Protein AF-A0A3M7T261-F1 (afdb_monomer_lite)

Secondary structure (DSSP, 8-state):
-------------------------------------------------------------------------S---SSHHHHHHHHHHHHHHHHHHHHHHHHHHHHS-----HHHHHHHHHHHTTSSSPEEPTTT--EESSHHHHHHHHHHHS--

Organism: Brachionus plicatilis (NCBI:txid10195)

Foldseek 3Di:
DDDDDDPDPPDDPDDDDPDPPDDPPDDDDDDDDDDDDDDDDDDDDDDDDDDDDDDDDDDDDDDDDDDDDDDDDDDDPPDPPVVVVVVVVVVVVVVVVVVVVVVVVVVPPPPDDPVVVVVVCVVCVVQDDFDAQPPPRDTHSDVVRNVVCCVVPVDD

Radius of gyration: 34.17 Å; chains: 1; bounding box: 77×49×81 Å

pLDDT: mean 70.14, std 18.37, range [43.81, 97.5]

Sequence (156 aa):
MGHDDFVNNCSPKDVIKDSIFGSLVGSNSGSQADLGELKDVEEQGESSEGGDNRFLEVEETISKSCDTRVDATLSDEELDTDLANDMNKICISSLREKVDIYKEQAMAGLSISNETEMIVKKALSKHSNPVPCNICGELMKNERGVKLHIAKMHNK

Structure (mmCIF, N/CA/C/O backbone):
data_AF-A0A3M7T261-F1
#
_entry.id   AF-A0A3M7T261-F1
#
loop_
_atom_site.group_PDB
_atom_site.id
_atom_site.type_symbol
_atom_site.label_atom_id
_atom_site.label_alt_id
_atom_site.label_comp_id
_atom_site.label_asym_id
_atom_site.label_entity_id
_atom_site.label_seq_id
_atom_site.pdbx_PDB_ins_code
_atom_site.Cartn_x
_atom_site.Cartn_y
_atom_site.Cartn_z
_atom_site.occupancy
_atom_site.B_iso_or_equiv
_atom_site.auth_seq_id
_atom_site.auth_comp_id
_atom_site.auth_asym_id
_atom_site.auth_atom_id
_atom_site.pdbx_PDB_model_num
ATOM 1 N N . MET A 1 1 ? 47.447 7.392 -24.149 1.00 45.34 1 MET A N 1
ATOM 2 C CA . MET A 1 1 ? 47.058 8.194 -22.969 1.00 45.34 1 MET A CA 1
ATOM 3 C C . MET A 1 1 ? 46.049 9.217 -23.446 1.00 45.34 1 MET A C 1
ATOM 5 O O . MET A 1 1 ? 46.419 10.034 -24.275 1.00 45.34 1 MET A O 1
ATOM 9 N N . GLY A 1 2 ? 44.801 9.105 -22.996 1.00 48.72 2 GLY A N 1
ATOM 10 C CA . GLY A 1 2 ? 43.704 9.993 -23.388 1.00 48.72 2 GLY A CA 1
ATOM 11 C C . GLY A 1 2 ? 42.422 9.211 -23.640 1.00 48.72 2 GLY A C 1
ATOM 12 O O . GLY A 1 2 ? 42.045 9.019 -24.787 1.00 48.72 2 GLY A O 1
ATOM 13 N N . HIS A 1 3 ? 41.859 8.693 -22.553 1.00 47.41 3 HIS A N 1
ATOM 14 C CA . HIS A 1 3 ? 40.519 8.126 -22.439 1.00 47.41 3 HIS A CA 1
ATOM 15 C C . HIS A 1 3 ? 39.496 9.273 -22.337 1.00 47.41 3 HIS A C 1
ATOM 17 O O . HIS A 1 3 ? 39.807 10.247 -21.656 1.00 47.41 3 HIS A O 1
ATOM 23 N N . ASP A 1 4 ? 38.338 9.077 -22.982 1.00 46.84 4 ASP A N 1
ATOM 24 C CA . ASP A 1 4 ? 36.973 9.489 -22.589 1.00 46.84 4 ASP A CA 1
ATOM 25 C C . ASP A 1 4 ? 36.695 11.018 -22.437 1.00 46.84 4 ASP A C 1
ATOM 27 O O . ASP A 1 4 ? 37.592 11.818 -22.223 1.00 46.84 4 ASP A O 1
ATOM 31 N N . ASP A 1 5 ? 35.513 11.603 -22.657 1.00 45.97 5 ASP A N 1
ATOM 32 C CA . ASP A 1 5 ? 34.129 11.170 -22.478 1.00 45.97 5 ASP A CA 1
ATOM 33 C C . ASP A 1 5 ? 33.205 11.967 -23.426 1.00 45.97 5 ASP A C 1
ATOM 35 O O . ASP A 1 5 ? 33.179 13.201 -23.389 1.00 45.97 5 ASP A O 1
ATOM 39 N N . PHE A 1 6 ? 32.375 11.296 -24.232 1.00 45.25 6 PHE A N 1
ATOM 40 C CA . PHE A 1 6 ? 31.221 11.946 -24.865 1.00 45.25 6 PHE A CA 1
ATOM 41 C C . PHE A 1 6 ? 30.018 11.799 -23.927 1.00 45.25 6 PHE A C 1
ATOM 43 O O . PHE A 1 6 ? 29.315 10.787 -23.925 1.00 45.25 6 PHE A O 1
ATOM 50 N N . VAL A 1 7 ? 29.814 12.808 -23.078 1.00 59.69 7 VAL A N 1
ATOM 51 C CA . VAL A 1 7 ? 28.671 12.894 -22.163 1.00 59.69 7 VAL A CA 1
ATOM 52 C C . VAL A 1 7 ? 27.389 13.064 -22.976 1.00 59.69 7 VAL A C 1
ATOM 54 O O . VAL A 1 7 ? 27.117 14.111 -23.563 1.00 59.69 7 VAL A O 1
ATOM 57 N N . ASN A 1 8 ? 26.589 12.004 -22.994 1.00 53.19 8 ASN A N 1
ATOM 58 C CA . ASN A 1 8 ? 25.303 11.934 -23.667 1.00 53.19 8 ASN A CA 1
ATOM 59 C C . ASN A 1 8 ? 24.227 12.622 -22.802 1.00 53.19 8 ASN A C 1
ATOM 61 O O . ASN A 1 8 ? 23.561 11.993 -21.981 1.00 53.19 8 ASN A O 1
ATOM 65 N N . ASN A 1 9 ? 24.083 13.941 -22.945 1.00 50.00 9 ASN A N 1
ATOM 66 C CA . ASN A 1 9 ? 23.072 14.734 -22.240 1.00 50.00 9 ASN A CA 1
ATOM 67 C C . ASN A 1 9 ? 21.728 14.702 -22.978 1.00 50.00 9 ASN A C 1
ATOM 69 O O . ASN A 1 9 ? 21.306 15.684 -23.583 1.00 50.00 9 ASN A O 1
ATOM 73 N N . CYS A 1 10 ? 21.019 13.579 -22.890 1.00 44.12 10 CYS A N 1
ATOM 74 C CA . CYS A 1 10 ? 19.617 13.505 -23.291 1.00 44.12 10 CYS A CA 1
ATOM 75 C C . CYS A 1 10 ? 18.742 13.707 -22.045 1.00 44.12 10 CYS A C 1
ATOM 77 O O . CYS A 1 10 ? 18.399 12.756 -21.349 1.00 44.12 10 CYS A O 1
ATOM 79 N N . SER A 1 11 ? 18.430 14.964 -21.720 1.00 53.50 11 SER A N 1
ATOM 80 C CA . SER A 1 11 ? 17.482 15.304 -20.652 1.00 53.50 11 SER A CA 1
ATOM 81 C C . SER A 1 11 ? 16.048 15.313 -21.193 1.00 53.50 11 SER A C 1
ATOM 83 O O . SER A 1 11 ? 15.751 16.141 -22.052 1.00 53.50 11 SER A O 1
ATOM 85 N N . PRO A 1 12 ? 15.125 14.493 -20.664 1.00 48.41 12 PRO A N 1
ATOM 86 C CA . PRO A 1 12 ? 13.696 14.702 -20.830 1.00 48.41 12 PRO A CA 1
ATOM 87 C C . PRO A 1 12 ? 13.251 15.716 -19.772 1.00 48.41 12 PRO A C 1
ATOM 89 O O . PRO A 1 12 ? 13.135 15.391 -18.591 1.00 48.41 12 PRO A O 1
ATOM 92 N N . LYS A 1 13 ? 13.030 16.966 -20.172 1.00 54.84 13 LYS A N 1
ATOM 93 C CA . LYS A 1 13 ? 12.268 17.921 -19.366 1.00 54.84 13 LYS A CA 1
ATOM 94 C C . LYS A 1 13 ? 10.944 18.096 -20.075 1.00 54.84 13 LYS A C 1
ATOM 96 O O . LYS A 1 13 ? 10.939 18.735 -21.110 1.00 54.84 13 LYS A O 1
ATOM 101 N N . ASP A 1 14 ? 9.916 17.420 -19.568 1.00 56.34 14 ASP A N 1
ATOM 102 C CA . ASP A 1 14 ? 8.518 17.867 -19.558 1.00 56.34 14 ASP A CA 1
ATOM 103 C C . ASP A 1 14 ? 7.638 16.752 -18.977 1.00 56.34 14 ASP A C 1
ATOM 105 O O . ASP A 1 14 ? 7.170 15.862 -19.683 1.00 56.34 14 ASP A O 1
ATOM 109 N N . VAL A 1 15 ? 7.409 16.797 -17.660 1.00 53.66 15 VAL A N 1
ATOM 110 C CA . VAL A 1 15 ? 6.284 16.099 -17.021 1.00 53.66 15 VAL A CA 1
ATOM 111 C C . VAL A 1 15 ? 5.625 17.055 -16.024 1.00 53.66 15 VAL A C 1
ATOM 113 O O . VAL A 1 15 ? 6.112 17.275 -14.919 1.00 53.66 15 VAL A O 1
ATOM 116 N N . ILE A 1 16 ? 4.561 17.692 -16.513 1.00 53.47 16 ILE A N 1
ATOM 117 C CA . ILE A 1 16 ? 3.269 17.966 -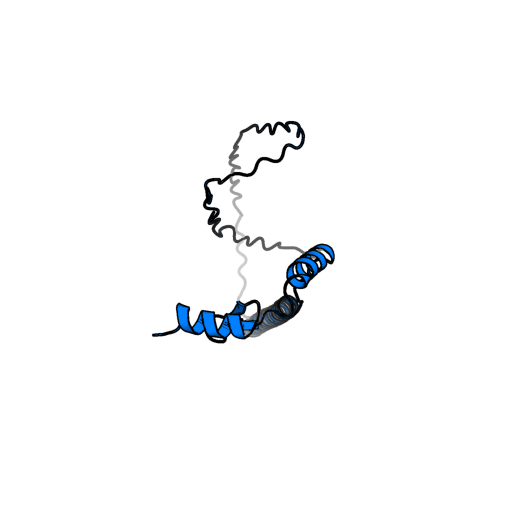15.866 1.00 53.47 16 ILE A CA 1
ATOM 118 C C . ILE A 1 16 ? 3.317 18.151 -14.337 1.00 53.47 16 ILE A C 1
ATOM 120 O O . ILE A 1 16 ? 3.318 17.193 -13.566 1.00 53.47 16 ILE A O 1
ATOM 124 N N . LYS A 1 17 ? 3.261 19.413 -13.898 1.00 51.91 17 LYS A N 1
ATOM 125 C CA . LYS A 1 17 ? 2.885 19.788 -12.528 1.00 51.91 17 LYS A CA 1
ATOM 126 C C . LYS A 1 17 ? 1.371 19.996 -12.474 1.00 51.91 17 LYS A C 1
ATOM 128 O O . LYS A 1 17 ? 0.910 21.133 -12.545 1.00 51.91 17 LYS A O 1
ATOM 133 N N . ASP A 1 18 ? 0.606 18.920 -12.334 1.00 55.03 18 ASP A N 1
ATOM 134 C CA . ASP A 1 18 ? -0.806 19.048 -11.972 1.00 55.03 18 ASP A CA 1
ATOM 135 C C . ASP A 1 18 ? -0.902 19.353 -10.475 1.00 55.03 18 ASP A C 1
ATOM 137 O O . ASP A 1 18 ? -0.765 18.497 -9.600 1.00 55.03 18 ASP A O 1
ATOM 141 N N . SER A 1 19 ? -1.088 20.639 -10.195 1.00 55.00 19 SER A N 1
ATOM 142 C CA . SER A 1 19 ? -1.441 21.176 -8.890 1.00 55.00 19 SER A CA 1
ATOM 143 C C . SER A 1 19 ? -2.876 20.764 -8.552 1.00 55.00 19 SER A C 1
ATOM 145 O O . SER A 1 19 ? -3.834 21.376 -9.019 1.00 55.00 19 SER A O 1
ATOM 147 N N . ILE A 1 20 ? -3.033 19.709 -7.748 1.00 63.53 20 ILE A N 1
ATOM 148 C CA . ILE A 1 20 ? -4.319 19.298 -7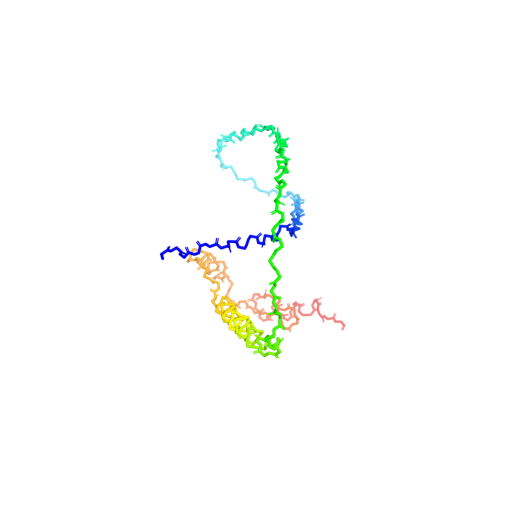.160 1.00 63.53 20 ILE A CA 1
ATOM 149 C C . ILE A 1 20 ? -4.220 19.400 -5.634 1.00 63.53 20 ILE A C 1
ATOM 151 O O . ILE A 1 20 ? -4.351 18.422 -4.907 1.00 63.53 20 ILE A O 1
ATOM 155 N N . PHE A 1 21 ? -3.981 20.607 -5.127 1.00 55.94 21 PHE A N 1
ATOM 156 C CA . PHE A 1 21 ? -4.355 20.952 -3.756 1.00 55.94 21 PHE A CA 1
ATOM 157 C C . PHE A 1 21 ? -5.509 21.946 -3.824 1.00 55.94 21 PHE A C 1
ATOM 159 O O . PHE A 1 21 ? -5.337 23.161 -3.793 1.00 55.94 21 PHE A O 1
ATOM 166 N N . GLY A 1 22 ? -6.716 21.401 -3.978 1.00 47.59 22 GLY A N 1
ATOM 167 C CA . GLY A 1 22 ? -7.939 22.147 -3.731 1.00 47.59 22 GLY A CA 1
ATOM 168 C C . GLY A 1 22 ? -8.051 22.440 -2.238 1.00 47.59 22 GLY A C 1
ATOM 169 O O . GLY A 1 22 ? -8.112 21.518 -1.425 1.00 47.59 22 GLY A O 1
ATOM 170 N N . SER A 1 23 ? -8.073 23.723 -1.884 1.00 55.16 23 SER A N 1
ATOM 171 C CA . SER A 1 23 ? -8.369 24.205 -0.536 1.00 55.16 23 SER A CA 1
ATOM 172 C C . SER A 1 23 ? -9.750 23.729 -0.088 1.00 55.16 23 SER A C 1
ATOM 174 O O . SER A 1 23 ? -10.775 24.263 -0.513 1.00 55.16 23 SER A O 1
ATOM 176 N N . LEU A 1 24 ? -9.787 22.738 0.802 1.00 58.06 24 LEU A N 1
ATOM 177 C CA . LEU A 1 24 ? -10.998 22.373 1.525 1.00 58.06 24 LEU A CA 1
ATOM 178 C C . LEU A 1 24 ? -11.189 23.365 2.677 1.00 58.06 24 LEU A C 1
ATOM 180 O O . LEU A 1 24 ? -10.671 23.183 3.777 1.00 58.06 24 LEU A O 1
ATOM 184 N N . VAL A 1 25 ? -11.927 24.441 2.409 1.00 58.09 25 VAL A N 1
ATOM 185 C CA . VAL A 1 25 ? -12.369 25.394 3.433 1.00 58.09 25 VAL A CA 1
ATOM 186 C C . VAL A 1 25 ? -13.527 24.748 4.202 1.00 58.09 25 VAL A C 1
ATOM 188 O O . VAL A 1 25 ? -14.689 24.845 3.818 1.00 58.09 25 VAL A O 1
ATOM 191 N N . GLY A 1 26 ? -13.202 24.006 5.261 1.00 43.81 26 GLY A N 1
ATOM 192 C CA . GLY A 1 26 ? -14.180 23.479 6.210 1.00 43.81 26 GLY A CA 1
ATOM 193 C C . GLY A 1 26 ? -14.559 24.554 7.225 1.00 43.81 26 GLY A C 1
ATOM 194 O O . GLY A 1 26 ? -13.716 25.007 7.995 1.00 43.81 26 GLY A O 1
ATOM 195 N N . SER A 1 27 ? -15.820 24.985 7.222 1.00 58.50 27 SER A N 1
ATOM 196 C CA . SER A 1 27 ? -16.337 25.937 8.205 1.00 58.50 27 SER A CA 1
ATOM 197 C C . SER A 1 27 ? -16.375 25.351 9.624 1.00 58.50 27 SER A C 1
ATOM 199 O O . SER A 1 27 ? -16.807 24.223 9.849 1.00 58.50 27 SER A O 1
ATOM 201 N N . ASN A 1 28 ? -15.936 26.194 10.560 1.00 48.09 28 ASN A N 1
ATOM 202 C CA . ASN A 1 28 ? -15.902 26.059 12.014 1.00 48.09 28 ASN A CA 1
ATOM 203 C C . ASN A 1 28 ? -17.205 25.579 12.679 1.00 48.09 28 ASN A C 1
ATOM 205 O O . ASN A 1 28 ? -18.283 26.099 12.396 1.00 48.09 28 ASN A O 1
ATOM 209 N N . SER A 1 29 ? -17.053 24.799 13.755 1.00 55.97 29 SER A N 1
ATOM 210 C CA . SER A 1 29 ? -17.898 24.939 14.949 1.00 55.97 29 SER A CA 1
ATOM 211 C C . SER A 1 29 ? -17.089 24.715 16.236 1.00 55.97 29 SER A C 1
ATOM 213 O O . SER A 1 29 ? -16.933 23.591 16.702 1.00 55.97 29 SER A O 1
ATOM 215 N N . GLY A 1 30 ? -16.567 25.825 16.765 1.00 50.53 30 GLY A N 1
ATOM 216 C CA . GLY A 1 30 ? -16.500 26.188 18.185 1.00 50.53 30 GLY A CA 1
ATOM 217 C C . GLY A 1 30 ? -16.029 25.174 19.231 1.00 50.53 30 GLY A C 1
ATOM 218 O O . GLY A 1 30 ? -16.825 24.398 19.748 1.00 50.53 30 GLY A O 1
ATOM 219 N N . SER A 1 31 ? -14.806 25.382 19.721 1.00 57.28 31 SER A N 1
ATOM 220 C CA . SER A 1 31 ? -14.527 25.401 21.164 1.00 57.28 31 SER A CA 1
ATOM 221 C C . SER A 1 31 ? -13.213 26.144 21.417 1.00 57.28 31 SER A C 1
ATOM 223 O O . SER A 1 31 ? -12.156 25.740 20.942 1.00 57.28 31 SER A O 1
ATOM 225 N N . GLN A 1 32 ? -13.331 27.264 22.124 1.00 56.44 32 GLN A N 1
ATOM 226 C CA . GLN A 1 32 ? -12.284 28.206 22.502 1.00 56.44 32 GLN A CA 1
ATOM 227 C C . GLN A 1 32 ? -11.312 27.566 23.502 1.00 56.44 32 GLN A C 1
ATOM 229 O O . GLN A 1 32 ? -11.723 27.157 24.586 1.00 56.44 32 GLN A O 1
ATOM 234 N N . ALA A 1 33 ? -10.029 27.509 23.148 1.00 49.25 33 ALA A N 1
ATOM 235 C CA . ALA A 1 33 ? -8.938 27.316 24.093 1.00 49.25 33 ALA A CA 1
ATOM 236 C C . ALA A 1 33 ? -7.821 28.303 23.738 1.00 49.25 33 ALA A C 1
ATOM 238 O O . ALA A 1 33 ? -7.254 28.273 22.649 1.00 49.25 33 ALA A O 1
ATOM 239 N N . ASP A 1 34 ? -7.615 29.215 24.675 1.00 62.06 34 ASP A N 1
ATOM 240 C CA . ASP A 1 34 ? -6.616 30.271 24.745 1.00 62.06 34 ASP A CA 1
ATOM 241 C C . ASP A 1 34 ? -5.212 29.681 24.928 1.00 62.06 34 ASP A C 1
ATOM 243 O O . ASP A 1 34 ? -4.977 29.034 25.946 1.00 62.06 34 ASP A O 1
ATOM 247 N N . LEU A 1 35 ? -4.309 29.884 23.959 1.00 52.81 35 LEU A N 1
ATOM 248 C CA . LEU A 1 35 ? -2.858 29.733 24.119 1.00 52.81 35 LEU A CA 1
ATOM 249 C C . LEU A 1 35 ? -2.096 30.572 23.070 1.00 52.81 35 LEU A C 1
ATOM 251 O O . LEU A 1 35 ? -2.029 30.195 21.905 1.00 52.81 35 LEU A O 1
ATOM 255 N N . GLY A 1 36 ? -1.470 31.656 23.541 1.00 47.75 36 GLY A N 1
ATOM 256 C CA . GLY A 1 36 ? -0.049 31.970 23.311 1.00 47.75 36 GLY A CA 1
ATOM 257 C C . GLY A 1 36 ? 0.405 32.479 21.936 1.00 47.75 36 GLY A C 1
ATOM 258 O O . GLY A 1 36 ? 0.417 31.742 20.958 1.00 47.75 36 GLY A O 1
ATOM 259 N N . GLU A 1 37 ? 0.894 33.724 21.927 1.00 55.34 37 GLU A N 1
ATOM 260 C CA . GLU A 1 37 ? 1.624 34.416 20.852 1.00 55.34 37 GLU A CA 1
ATOM 261 C C . GLU A 1 37 ? 2.636 33.539 20.086 1.00 55.34 37 GLU A C 1
ATOM 263 O O . GLU A 1 37 ? 3.581 32.999 20.666 1.00 55.34 37 GLU A O 1
ATOM 268 N N . LEU A 1 38 ? 2.520 33.519 18.755 1.00 51.69 38 LEU A N 1
ATOM 269 C CA . LEU A 1 38 ? 3.595 33.139 17.838 1.00 51.69 38 LEU A CA 1
ATOM 270 C C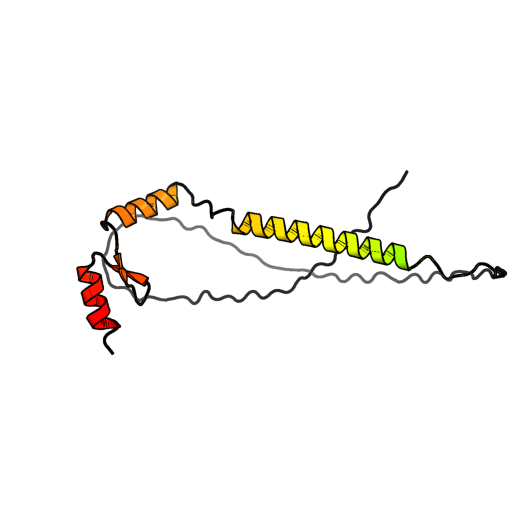 . LEU A 1 38 ? 3.916 34.341 16.950 1.00 51.69 38 LEU A C 1
ATOM 272 O O . LEU A 1 38 ? 3.034 34.910 16.315 1.00 51.69 38 LEU A O 1
ATOM 276 N N . LYS A 1 39 ? 5.189 34.736 16.993 1.00 56.31 39 LYS A N 1
ATOM 277 C CA . LYS A 1 39 ? 5.759 35.917 16.345 1.00 56.31 39 LYS A CA 1
ATOM 278 C C . LYS A 1 39 ? 5.876 35.731 14.836 1.00 56.31 39 LYS A C 1
ATOM 280 O O . LYS A 1 39 ? 6.213 34.645 14.365 1.00 56.31 39 LYS A O 1
ATOM 285 N N . ASP A 1 40 ? 5.653 36.834 14.136 1.00 49.41 40 ASP A N 1
ATOM 286 C CA . ASP A 1 40 ? 5.761 37.009 12.695 1.00 49.41 40 ASP A CA 1
ATOM 287 C C . ASP A 1 40 ? 7.158 36.643 12.167 1.00 49.41 40 ASP A C 1
ATOM 289 O O . ASP A 1 40 ? 8.178 37.101 12.687 1.00 49.41 40 ASP A O 1
ATOM 293 N N . VAL A 1 41 ? 7.200 35.829 11.111 1.00 61.94 41 VAL A N 1
ATOM 294 C CA . VAL A 1 41 ? 8.371 35.695 10.238 1.00 61.94 41 VAL A CA 1
ATOM 295 C C . VAL A 1 41 ? 7.957 36.246 8.884 1.00 61.94 41 VAL A C 1
ATOM 297 O O . VAL A 1 41 ? 7.158 35.646 8.169 1.00 61.94 41 VAL A O 1
ATOM 300 N N . GLU A 1 42 ? 8.470 37.435 8.588 1.00 55.91 42 GLU A N 1
ATOM 301 C CA . GLU A 1 42 ? 8.327 38.123 7.313 1.00 55.91 42 GLU A CA 1
ATOM 302 C C . GLU A 1 42 ? 9.075 37.346 6.220 1.00 55.91 42 GLU A C 1
ATOM 304 O O . GLU A 1 42 ? 10.295 37.186 6.266 1.00 55.91 42 GLU A O 1
ATOM 309 N N . GLU A 1 43 ? 8.334 36.861 5.226 1.00 48.50 43 GLU A N 1
ATOM 310 C CA . GLU A 1 43 ? 8.868 36.348 3.967 1.00 48.50 43 GLU A CA 1
ATOM 311 C C . GLU A 1 43 ? 8.916 37.516 2.972 1.00 48.50 43 GLU A C 1
ATOM 313 O O . GLU A 1 43 ? 7.885 37.973 2.477 1.00 48.50 43 GLU A O 1
ATOM 318 N N . GLN A 1 44 ? 10.116 38.040 2.712 1.00 47.31 44 GLN A N 1
ATOM 319 C CA . GLN A 1 44 ? 10.354 38.986 1.624 1.00 47.31 44 GLN A CA 1
ATOM 320 C C . GLN A 1 44 ? 10.844 38.223 0.395 1.00 47.31 44 GLN A C 1
ATOM 322 O O . GLN A 1 44 ? 11.921 37.627 0.399 1.00 47.31 44 GLN A O 1
ATOM 327 N N . GLY A 1 45 ? 10.024 38.252 -0.653 1.00 47.78 45 GLY A N 1
ATOM 328 C CA . GLY A 1 45 ? 10.421 37.917 -2.011 1.00 47.78 45 GLY A CA 1
ATOM 329 C C . GLY A 1 45 ? 10.775 39.175 -2.797 1.00 47.78 45 GLY A C 1
ATOM 330 O O . GLY A 1 45 ? 10.062 40.165 -2.704 1.00 47.78 45 GLY A O 1
ATOM 331 N N . GLU A 1 46 ? 11.824 39.093 -3.613 1.00 46.28 46 GLU A N 1
ATOM 332 C CA . GLU A 1 46 ? 12.168 40.015 -4.708 1.00 46.28 46 GLU A CA 1
ATOM 333 C C . GLU A 1 46 ? 12.887 39.154 -5.771 1.00 46.28 46 GLU A C 1
ATOM 335 O O . GLU A 1 46 ? 13.817 38.418 -5.454 1.00 46.28 46 GLU A O 1
ATOM 340 N N . SER A 1 47 ? 12.270 38.865 -6.920 1.00 45.88 47 SER A N 1
ATOM 341 C CA . SER A 1 47 ? 12.174 39.656 -8.160 1.00 45.88 47 SER A CA 1
ATOM 342 C C . SER A 1 47 ? 13.429 39.643 -9.044 1.00 45.88 47 SER A C 1
ATOM 344 O O . SER A 1 47 ? 14.464 40.127 -8.609 1.00 45.88 47 SER A O 1
ATOM 346 N N . SER A 1 48 ? 13.215 39.258 -10.317 1.00 50.19 48 SER A N 1
ATOM 347 C CA . SER A 1 48 ? 13.811 39.865 -11.535 1.00 50.19 48 SER A CA 1
ATOM 348 C C . SER A 1 48 ? 15.334 39.674 -11.732 1.00 50.19 48 SER A C 1
ATOM 350 O O . SER A 1 48 ? 16.079 39.575 -10.778 1.00 50.19 48 SER A O 1
ATOM 352 N N . GLU A 1 49 ? 15.956 39.579 -12.906 1.00 48.72 49 GLU A N 1
ATOM 353 C CA . GLU A 1 49 ? 15.667 39.954 -14.290 1.00 48.72 49 GLU A CA 1
ATOM 354 C C . GLU A 1 49 ? 16.811 39.369 -15.158 1.00 48.72 49 GLU A C 1
ATOM 356 O O . GLU A 1 49 ? 17.837 38.951 -14.620 1.00 48.72 49 GLU A O 1
ATOM 361 N N . GLY A 1 50 ? 16.701 39.446 -16.488 1.00 45.38 50 GLY A N 1
ATOM 362 C CA . GLY A 1 50 ? 17.894 39.538 -17.346 1.00 45.38 50 GLY A CA 1
ATOM 363 C C . GLY A 1 50 ? 18.172 38.327 -18.231 1.00 45.38 50 GLY A C 1
ATOM 364 O O . GLY A 1 50 ? 18.869 37.391 -17.847 1.00 45.38 50 GLY A O 1
ATOM 365 N N . GLY A 1 51 ? 17.649 38.382 -19.457 1.00 48.22 51 GLY A N 1
ATOM 366 C CA . GLY A 1 51 ? 18.168 37.596 -20.570 1.00 48.22 51 GLY A CA 1
ATOM 367 C C . GLY A 1 51 ? 19.414 38.243 -21.169 1.00 48.22 51 GLY A C 1
ATOM 368 O O . GLY A 1 51 ? 19.599 39.442 -21.025 1.00 48.22 51 GLY A O 1
ATOM 369 N N . ASP A 1 52 ? 20.207 37.443 -21.881 1.00 54.69 52 ASP A N 1
ATOM 370 C CA . ASP A 1 52 ? 21.142 37.904 -22.908 1.00 54.69 52 ASP A CA 1
ATOM 371 C C . ASP A 1 52 ? 21.415 36.755 -23.890 1.00 54.69 52 ASP A C 1
ATOM 373 O O . ASP A 1 52 ? 22.129 35.794 -23.601 1.00 54.69 52 ASP A O 1
ATOM 377 N N . ASN A 1 53 ? 20.824 36.859 -25.081 1.00 57.09 53 ASN A N 1
ATOM 378 C CA . ASN A 1 53 ? 21.075 35.962 -26.205 1.00 57.09 53 ASN A CA 1
ATOM 379 C C . ASN A 1 53 ? 22.249 36.519 -27.014 1.00 57.09 53 ASN A C 1
ATOM 381 O O . ASN A 1 53 ? 22.054 37.280 -27.965 1.00 57.09 53 ASN A O 1
ATOM 385 N N . ARG A 1 54 ? 23.480 36.160 -26.641 1.00 56.00 54 ARG A N 1
ATOM 386 C CA . ARG A 1 54 ? 24.666 36.537 -27.416 1.00 56.00 54 ARG A CA 1
ATOM 387 C C . ARG A 1 54 ? 24.920 35.520 -28.529 1.00 56.00 54 ARG A C 1
ATOM 389 O O . ARG A 1 54 ? 25.477 34.450 -28.312 1.00 56.00 54 ARG A O 1
ATOM 396 N N . PHE A 1 55 ? 24.482 35.903 -29.722 1.00 45.72 55 PHE A N 1
ATOM 397 C CA . PHE A 1 55 ? 24.831 35.329 -31.020 1.00 45.72 55 PHE A CA 1
ATOM 398 C C . PHE A 1 55 ? 26.365 35.284 -31.168 1.00 45.72 55 PHE A C 1
ATOM 400 O O . PHE A 1 55 ? 27.019 36.319 -31.025 1.00 45.72 55 PHE A O 1
ATOM 407 N N . LEU A 1 56 ? 26.942 34.104 -31.410 1.00 56.88 56 LEU A N 1
ATOM 408 C CA . LEU A 1 56 ? 28.351 33.957 -31.780 1.00 56.88 56 LEU A CA 1
ATOM 409 C C . LEU A 1 56 ? 28.427 33.541 -33.247 1.00 56.88 56 LEU A C 1
ATOM 411 O O . LEU A 1 56 ? 27.782 32.584 -33.672 1.00 56.88 56 LEU A O 1
ATOM 415 N N . GLU A 1 57 ? 29.177 34.344 -33.993 1.00 53.34 57 GLU A N 1
ATOM 416 C CA . GLU A 1 57 ? 29.430 34.248 -35.423 1.00 53.34 57 GLU A CA 1
ATOM 417 C C . GLU A 1 57 ? 29.971 32.870 -35.819 1.00 53.34 57 GLU A C 1
ATOM 419 O O . GLU A 1 57 ? 30.898 32.332 -35.215 1.00 53.34 57 GLU A O 1
ATOM 424 N N . VAL A 1 58 ? 29.376 32.319 -36.876 1.00 48.75 58 VAL A N 1
ATOM 425 C CA . VAL A 1 58 ? 29.909 31.190 -37.636 1.00 48.75 58 VAL A CA 1
ATOM 426 C C . VAL A 1 58 ? 31.095 31.709 -38.446 1.00 48.75 58 VAL A C 1
ATOM 428 O O . VAL A 1 58 ? 30.906 32.411 -39.437 1.00 48.75 58 VAL A O 1
ATOM 431 N N . GLU A 1 59 ? 32.316 31.369 -38.034 1.00 56.12 59 GLU A N 1
ATOM 432 C CA . GLU A 1 59 ? 33.481 31.475 -38.914 1.00 56.12 59 GLU A CA 1
ATOM 433 C C . GLU A 1 59 ? 33.528 30.251 -39.838 1.00 56.12 59 GLU A C 1
ATOM 435 O O . GLU A 1 59 ? 33.882 29.133 -39.459 1.00 56.12 59 GLU A O 1
ATOM 440 N N . GLU A 1 60 ? 33.115 30.491 -41.078 1.00 52.88 60 GLU A N 1
ATOM 441 C CA . GLU A 1 60 ? 33.208 29.590 -42.218 1.00 52.88 60 GLU A CA 1
ATOM 442 C C . GLU A 1 60 ? 34.684 29.396 -42.602 1.00 52.88 60 GLU A C 1
ATOM 444 O O . GLU A 1 60 ? 35.307 30.245 -43.242 1.00 52.88 60 GLU A O 1
ATOM 449 N N . THR A 1 61 ? 35.274 28.268 -42.204 1.00 47.34 61 THR A N 1
ATOM 450 C CA . THR A 1 61 ? 36.600 27.873 -42.690 1.00 47.34 61 THR A CA 1
ATOM 451 C C . THR A 1 61 ? 36.450 27.018 -43.942 1.00 47.34 61 THR A C 1
ATOM 453 O O . THR A 1 61 ? 36.013 25.869 -43.913 1.00 47.34 61 THR A O 1
ATOM 456 N N . ILE A 1 62 ? 36.821 27.610 -45.078 1.00 55.22 62 ILE A N 1
ATOM 457 C CA . ILE A 1 62 ? 36.929 26.943 -46.376 1.00 55.22 62 ILE A CA 1
ATOM 458 C C . ILE A 1 62 ? 38.027 25.877 -46.270 1.00 55.22 62 ILE A C 1
ATOM 460 O O . ILE A 1 62 ? 39.223 26.174 -46.322 1.00 55.22 62 ILE A O 1
ATOM 464 N N . SER A 1 63 ? 37.610 24.622 -46.108 1.00 57.59 63 SER A N 1
ATOM 465 C CA . SER A 1 63 ? 38.501 23.467 -46.141 1.00 57.59 63 SER A CA 1
ATOM 466 C C . SER A 1 63 ? 38.881 23.158 -47.591 1.00 57.59 63 SER A C 1
ATOM 468 O O . SER A 1 63 ? 38.035 22.834 -48.425 1.00 57.59 63 SER A O 1
ATOM 470 N N . LYS A 1 64 ? 40.171 23.313 -47.903 1.00 67.62 64 LYS A N 1
ATOM 471 C CA . LYS A 1 64 ? 40.781 22.957 -49.191 1.00 67.62 64 LYS A CA 1
ATOM 472 C C . LYS A 1 64 ? 40.669 21.450 -49.416 1.00 67.62 64 LYS A C 1
ATOM 474 O O . LYS A 1 64 ? 41.260 20.674 -48.670 1.00 67.62 64 LYS A O 1
ATOM 479 N N . SER A 1 65 ? 39.975 21.055 -50.479 1.00 60.19 65 SER A N 1
ATOM 480 C CA . SER A 1 65 ? 39.952 19.679 -50.962 1.00 60.19 65 SER A CA 1
ATOM 481 C C . SER A 1 65 ? 41.302 19.305 -51.582 1.00 60.19 65 SER A C 1
ATOM 483 O O . SER A 1 65 ? 41.815 19.991 -52.468 1.00 60.19 65 SER A O 1
ATOM 485 N N . CYS A 1 66 ? 41.882 18.200 -51.121 1.00 54.75 66 CYS A N 1
ATOM 486 C CA . CYS A 1 66 ? 42.952 17.500 -51.817 1.00 54.75 66 CYS A CA 1
ATOM 487 C C . CYS A 1 66 ? 42.419 16.146 -52.298 1.00 54.75 66 CYS A C 1
ATOM 489 O O . CYS A 1 66 ? 42.097 15.265 -51.506 1.00 54.75 66 CYS A O 1
ATOM 491 N N . ASP A 1 67 ? 42.316 16.016 -53.622 1.00 49.56 67 ASP A N 1
ATOM 492 C CA . ASP A 1 67 ? 41.994 14.778 -54.324 1.00 49.56 67 ASP A CA 1
ATOM 493 C C . ASP A 1 67 ? 43.143 13.776 -54.178 1.00 49.56 67 ASP A C 1
ATOM 495 O O . ASP A 1 67 ? 44.169 13.862 -54.858 1.00 49.56 67 ASP A O 1
ATOM 499 N N . THR A 1 68 ? 42.957 12.782 -53.318 1.00 61.69 68 THR A N 1
ATOM 500 C CA . THR A 1 68 ? 43.721 11.535 -53.364 1.00 61.69 68 THR A CA 1
ATOM 501 C C . THR A 1 68 ? 42.826 10.432 -53.903 1.00 61.69 68 THR A C 1
ATOM 503 O O . THR A 1 68 ? 41.912 9.9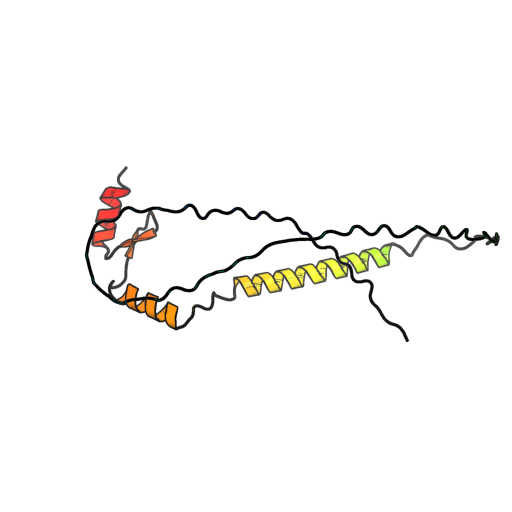71 -53.224 1.00 61.69 68 THR A O 1
ATOM 506 N N . ARG A 1 69 ? 43.097 10.016 -55.147 1.00 55.84 69 ARG A N 1
ATOM 507 C CA . ARG A 1 69 ? 42.509 8.822 -55.767 1.00 55.84 69 ARG A CA 1
ATOM 508 C C . ARG A 1 69 ? 42.961 7.598 -54.976 1.00 55.84 69 ARG A C 1
ATOM 510 O O . ARG A 1 69 ? 44.130 7.228 -55.032 1.00 55.84 69 ARG A O 1
ATOM 517 N N . VAL A 1 70 ? 42.031 7.005 -54.239 1.00 56.69 70 VAL A N 1
ATOM 518 C CA . VAL A 1 70 ? 42.194 5.708 -53.584 1.00 56.69 70 VAL A CA 1
ATOM 519 C C . VAL A 1 70 ? 41.602 4.668 -54.528 1.00 56.69 70 VAL A C 1
ATOM 521 O O . VAL A 1 70 ? 40.400 4.687 -54.790 1.00 56.69 70 VAL A O 1
ATOM 524 N N . ASP A 1 71 ? 42.453 3.815 -55.096 1.00 53.16 71 ASP A N 1
ATOM 525 C CA . ASP A 1 71 ? 41.999 2.629 -55.817 1.00 53.16 71 ASP A CA 1
ATOM 526 C C . ASP A 1 71 ? 41.332 1.686 -54.811 1.00 53.16 71 ASP A C 1
ATOM 528 O O . ASP A 1 71 ? 41.953 1.197 -53.865 1.00 53.16 71 ASP A O 1
ATOM 532 N N . ALA A 1 72 ? 40.031 1.492 -55.005 1.00 63.34 72 ALA A N 1
ATOM 533 C CA . ALA A 1 72 ? 39.190 0.627 -54.205 1.00 63.34 72 ALA A CA 1
ATOM 534 C C . ALA A 1 72 ? 39.334 -0.820 -54.675 1.00 63.34 72 ALA A C 1
ATOM 536 O O . ALA A 1 72 ? 38.858 -1.159 -55.755 1.00 63.34 72 ALA A O 1
ATOM 537 N N . THR A 1 73 ? 39.910 -1.676 -53.833 1.00 59.81 73 THR A N 1
ATOM 538 C CA . THR A 1 73 ? 39.595 -3.111 -53.814 1.00 59.81 73 THR A CA 1
ATOM 539 C C . THR A 1 73 ? 39.853 -3.686 -52.422 1.00 59.81 73 THR A C 1
ATOM 541 O O . THR A 1 73 ? 40.891 -4.306 -52.218 1.00 59.81 73 THR A O 1
ATOM 544 N N . LEU A 1 74 ? 38.932 -3.520 -51.469 1.00 56.16 74 LEU A N 1
ATOM 545 C CA . LEU A 1 74 ? 38.750 -4.480 -50.372 1.00 56.16 74 LEU A CA 1
ATOM 546 C C . LEU A 1 74 ? 37.254 -4.545 -50.027 1.00 56.16 74 LEU A C 1
ATOM 548 O O . LEU A 1 74 ? 36.608 -3.516 -49.884 1.00 56.16 74 LEU A O 1
ATOM 552 N N . SER A 1 75 ? 36.732 -5.772 -50.020 1.00 57.31 75 SER A N 1
ATOM 553 C CA . SER A 1 75 ? 35.316 -6.143 -49.893 1.00 57.31 75 SER A CA 1
ATOM 554 C C . SER A 1 75 ? 34.700 -5.633 -48.591 1.00 57.31 75 SER A C 1
ATOM 556 O O . SER A 1 75 ? 35.278 -5.826 -47.525 1.00 57.31 75 SER A O 1
ATOM 558 N N . ASP A 1 76 ? 33.512 -5.047 -48.698 1.00 57.66 76 ASP A N 1
ATOM 559 C CA . ASP A 1 76 ? 32.859 -4.206 -47.685 1.00 57.66 76 ASP A CA 1
ATOM 560 C C . ASP A 1 76 ? 31.688 -4.936 -46.981 1.00 57.66 76 ASP A C 1
ATOM 562 O O . ASP A 1 76 ? 30.644 -4.348 -46.724 1.00 57.66 76 ASP A O 1
ATOM 566 N N . GLU A 1 77 ? 31.798 -6.250 -46.735 1.00 62.12 77 GLU A N 1
ATOM 567 C CA . GLU A 1 77 ? 30.603 -7.090 -46.491 1.00 62.12 77 GLU A CA 1
ATOM 568 C C . GLU A 1 77 ? 30.527 -7.878 -45.171 1.00 62.12 77 GLU A C 1
ATOM 570 O O . GLU A 1 77 ? 29.518 -8.541 -44.957 1.00 62.12 77 GLU A O 1
ATOM 575 N N . GLU A 1 78 ? 31.487 -7.797 -44.239 1.00 60.66 78 GLU A N 1
ATOM 576 C CA . GLU A 1 78 ? 31.412 -8.609 -42.998 1.00 60.66 78 GLU A CA 1
ATOM 577 C C . GLU A 1 78 ? 31.925 -7.917 -41.715 1.00 60.66 78 GLU A C 1
ATOM 579 O O . GLU A 1 78 ? 32.754 -8.472 -40.998 1.00 60.66 78 GLU A O 1
ATOM 584 N N . LEU A 1 79 ? 31.434 -6.714 -41.380 1.00 56.47 79 LEU A N 1
ATOM 585 C CA . LEU A 1 79 ? 31.713 -6.084 -40.067 1.00 56.47 79 LEU A CA 1
ATOM 586 C C . LEU A 1 79 ? 30.487 -5.548 -39.297 1.00 56.47 79 LEU A C 1
ATOM 588 O O . LEU A 1 79 ? 30.635 -5.098 -38.161 1.00 56.47 79 LEU A O 1
ATOM 592 N N . ASP A 1 80 ? 29.270 -5.652 -39.839 1.00 61.06 80 ASP A N 1
ATOM 593 C CA . ASP A 1 80 ? 28.102 -4.964 -39.256 1.00 61.06 80 ASP A CA 1
ATOM 594 C C . ASP A 1 80 ? 27.299 -5.785 -38.229 1.00 61.06 80 ASP A C 1
ATOM 596 O O . ASP A 1 80 ? 26.621 -5.227 -37.361 1.00 61.06 80 ASP A O 1
ATOM 600 N N . THR A 1 81 ? 27.360 -7.118 -38.274 1.00 69.12 81 THR A N 1
ATOM 601 C CA . THR A 1 81 ? 26.531 -7.976 -37.405 1.00 69.12 81 THR A CA 1
ATOM 602 C C . THR A 1 81 ? 27.040 -8.069 -35.970 1.00 69.12 81 THR A C 1
ATOM 604 O O . THR A 1 81 ? 26.245 -8.220 -35.038 1.00 69.12 81 THR A O 1
ATOM 607 N N . ASP A 1 82 ? 28.352 -7.956 -35.777 1.00 74.19 82 ASP A N 1
ATOM 608 C CA . ASP A 1 82 ? 28.985 -8.127 -34.467 1.00 74.19 82 ASP A CA 1
ATOM 609 C C . ASP A 1 82 ? 28.745 -6.906 -33.575 1.00 74.19 82 ASP A C 1
ATOM 611 O O . ASP A 1 82 ? 28.360 -7.046 -32.411 1.00 74.19 82 ASP A O 1
ATOM 615 N N . LEU A 1 83 ? 28.820 -5.703 -34.153 1.00 76.25 83 LEU A N 1
ATOM 616 C CA . LEU A 1 83 ? 28.538 -4.457 -33.441 1.00 76.25 83 LEU A CA 1
ATOM 617 C C . LEU A 1 83 ? 27.066 -4.366 -32.997 1.00 76.25 83 LEU A C 1
ATOM 619 O O . LEU A 1 83 ? 26.772 -3.957 -31.871 1.00 76.25 83 LEU A O 1
ATOM 623 N N . ALA A 1 84 ? 26.132 -4.800 -33.849 1.00 77.00 84 ALA A N 1
ATOM 624 C CA . ALA A 1 84 ? 24.706 -4.823 -33.523 1.00 77.00 84 ALA A CA 1
ATOM 625 C C . ALA A 1 84 ? 24.373 -5.821 -32.395 1.00 77.00 84 ALA A C 1
ATOM 627 O O . ALA A 1 84 ? 23.546 -5.534 -31.521 1.00 77.00 84 ALA A O 1
ATOM 628 N N . ASN A 1 85 ? 25.027 -6.984 -32.381 1.00 80.31 85 ASN A N 1
ATOM 629 C CA . ASN A 1 85 ? 24.858 -7.984 -31.327 1.00 80.31 85 ASN A CA 1
ATOM 630 C C . ASN A 1 85 ? 25.388 -7.495 -29.975 1.00 80.31 85 ASN A C 1
ATOM 632 O O . ASN A 1 85 ? 24.718 -7.680 -28.953 1.00 80.31 85 ASN A O 1
ATOM 636 N N . ASP A 1 86 ? 26.536 -6.823 -29.964 1.00 79.62 86 ASP A N 1
ATOM 637 C CA . ASP A 1 86 ? 27.112 -6.265 -28.743 1.00 79.62 86 ASP A CA 1
ATOM 638 C C . ASP A 1 86 ? 26.243 -5.143 -28.164 1.00 79.62 86 ASP A C 1
ATOM 640 O O . ASP A 1 86 ? 25.943 -5.149 -26.965 1.00 79.62 86 ASP A O 1
ATOM 644 N N . MET A 1 87 ? 25.726 -4.246 -29.010 1.00 79.00 87 MET A N 1
ATOM 645 C CA . MET A 1 87 ? 24.777 -3.211 -28.586 1.00 79.00 87 MET A CA 1
ATOM 646 C C . MET A 1 87 ? 23.502 -3.803 -27.966 1.00 79.00 87 MET A C 1
ATOM 648 O O . MET A 1 87 ? 23.057 -3.359 -26.902 1.00 79.00 87 MET A O 1
ATOM 652 N N . ASN A 1 88 ? 22.928 -4.840 -28.582 1.00 80.44 88 ASN A N 1
ATOM 653 C CA . ASN A 1 88 ? 21.747 -5.524 -28.049 1.00 80.44 88 ASN A CA 1
ATOM 654 C C . ASN A 1 88 ? 22.035 -6.215 -26.710 1.00 80.44 88 ASN A C 1
ATOM 656 O O . ASN A 1 88 ? 21.225 -6.143 -25.782 1.00 80.44 88 ASN A O 1
ATOM 660 N N . LYS A 1 89 ? 23.202 -6.848 -26.571 1.00 84.06 89 LYS A N 1
ATOM 661 C CA . LYS A 1 89 ? 23.626 -7.512 -25.334 1.00 84.06 89 LYS A CA 1
ATOM 662 C C . LYS A 1 89 ? 23.818 -6.519 -24.185 1.00 84.06 89 LYS A C 1
ATOM 664 O O . LYS A 1 89 ? 23.374 -6.802 -23.068 1.00 84.06 89 LYS A O 1
ATOM 669 N N . ILE A 1 90 ? 24.413 -5.354 -24.453 1.00 83.44 90 ILE A N 1
ATOM 670 C CA . ILE A 1 90 ? 24.564 -4.259 -23.479 1.00 83.44 90 ILE A CA 1
ATOM 671 C C . ILE A 1 90 ? 23.185 -3.748 -23.039 1.00 83.44 90 ILE A C 1
ATOM 673 O O . ILE A 1 90 ? 22.919 -3.639 -21.840 1.00 83.44 90 ILE A O 1
ATOM 677 N N . CYS A 1 91 ? 22.274 -3.520 -23.989 1.00 79.94 91 CYS A N 1
ATOM 678 C CA . CYS A 1 91 ? 20.920 -3.040 -23.709 1.00 79.94 91 CYS A CA 1
ATOM 679 C C . CYS A 1 91 ? 20.117 -4.029 -22.844 1.00 79.94 91 CYS A C 1
ATOM 681 O O . CYS A 1 91 ? 19.560 -3.649 -21.812 1.00 79.94 91 CYS A O 1
ATOM 683 N N . ILE A 1 92 ? 20.117 -5.319 -23.199 1.00 85.31 92 ILE A N 1
ATOM 684 C CA . ILE A 1 92 ? 19.409 -6.362 -22.440 1.00 85.31 92 ILE A CA 1
ATOM 685 C C . ILE A 1 92 ? 19.976 -6.496 -21.022 1.00 85.31 92 ILE A C 1
ATOM 687 O O . ILE A 1 92 ? 19.211 -6.668 -20.071 1.00 85.31 92 ILE A O 1
ATOM 691 N N . SER A 1 93 ? 21.298 -6.409 -20.867 1.00 84.19 93 SER A N 1
ATOM 692 C CA . SER A 1 93 ? 21.950 -6.504 -19.555 1.00 84.19 93 SER A CA 1
ATOM 693 C C . SER A 1 93 ? 21.569 -5.322 -18.657 1.00 84.19 93 SER A C 1
ATOM 695 O O . SER A 1 93 ? 21.153 -5.535 -17.520 1.00 84.19 93 SER A O 1
ATOM 697 N N . SER A 1 94 ? 21.588 -4.097 -19.198 1.00 88.56 94 SER A N 1
ATOM 698 C CA . SER A 1 94 ? 21.173 -2.885 -18.476 1.00 88.56 94 SER A CA 1
ATOM 699 C C . SER A 1 94 ? 19.696 -2.916 -18.063 1.00 88.56 94 SER A C 1
ATOM 701 O O . SER A 1 94 ? 19.338 -2.479 -16.969 1.00 88.56 94 SER A O 1
ATOM 703 N N . LEU A 1 95 ? 18.819 -3.465 -18.911 1.00 88.69 95 LEU A N 1
ATOM 704 C CA . LEU A 1 95 ? 17.401 -3.613 -18.580 1.00 88.69 95 LEU A CA 1
ATOM 705 C C . LEU A 1 95 ? 17.173 -4.606 -17.437 1.00 88.69 95 LEU A C 1
ATOM 707 O O . LEU A 1 95 ? 16.362 -4.326 -16.558 1.00 88.69 95 LEU A O 1
ATOM 711 N N . ARG A 1 96 ? 17.885 -5.740 -17.422 1.00 91.88 96 ARG A N 1
ATOM 712 C CA . ARG A 1 96 ? 17.774 -6.728 -16.334 1.00 91.88 96 ARG A CA 1
ATOM 713 C C . ARG A 1 96 ? 18.190 -6.139 -14.991 1.00 91.88 96 ARG A C 1
ATOM 715 O O . ARG A 1 96 ? 17.449 -6.273 -14.027 1.00 91.88 96 ARG A O 1
ATOM 722 N N . GLU A 1 97 ? 19.303 -5.415 -14.958 1.00 94.38 97 GLU A N 1
ATOM 723 C CA . GLU A 1 97 ? 19.780 -4.746 -13.744 1.00 94.38 97 GLU A CA 1
ATOM 724 C C . GLU A 1 97 ? 18.760 -3.729 -13.210 1.00 94.38 97 GLU A C 1
ATOM 726 O O . GLU A 1 97 ? 18.442 -3.720 -12.022 1.00 94.38 97 GLU A O 1
ATOM 731 N N . LYS A 1 98 ? 18.158 -2.921 -14.094 1.00 91.81 98 LYS A N 1
ATOM 732 C CA . LYS A 1 98 ? 17.088 -1.991 -13.700 1.00 91.81 98 LYS A CA 1
ATOM 733 C C . LYS A 1 98 ? 15.849 -2.706 -13.162 1.00 91.81 98 LYS A C 1
ATOM 735 O O . LYS A 1 98 ? 15.249 -2.222 -12.206 1.00 91.81 98 LYS A O 1
ATOM 740 N N . VAL A 1 99 ? 15.461 -3.839 -13.751 1.00 95.00 99 VAL A N 1
ATOM 741 C CA . VAL A 1 99 ? 14.335 -4.651 -13.257 1.00 95.00 99 VAL A CA 1
ATOM 742 C C . VAL A 1 99 ? 14.605 -5.149 -11.841 1.00 95.00 99 VAL A C 1
ATOM 744 O O . VAL A 1 99 ? 13.717 -5.051 -10.993 1.00 95.00 99 VAL A O 1
ATOM 747 N N . ASP A 1 100 ? 15.818 -5.623 -11.566 1.00 94.25 100 ASP A N 1
ATOM 748 C CA . ASP A 1 100 ? 16.196 -6.072 -10.228 1.00 94.25 100 ASP A CA 1
ATOM 749 C C . ASP A 1 100 ? 16.180 -4.906 -9.230 1.00 94.25 100 ASP A C 1
ATOM 751 O O . ASP A 1 100 ? 15.578 -5.033 -8.168 1.00 94.25 100 ASP A O 1
ATOM 755 N N . ILE A 1 101 ? 16.700 -3.728 -9.596 1.00 93.44 101 ILE A N 1
ATOM 756 C CA . ILE A 1 101 ? 16.633 -2.521 -8.750 1.00 93.44 101 ILE A CA 1
ATOM 757 C C . ILE A 1 101 ? 15.185 -2.158 -8.403 1.00 93.44 101 ILE A C 1
ATOM 759 O O . ILE A 1 101 ? 14.873 -1.918 -7.237 1.00 93.44 101 ILE A O 1
ATOM 763 N N . TYR A 1 102 ? 14.283 -2.128 -9.387 1.00 90.81 102 TYR A N 1
ATOM 764 C CA . TYR A 1 102 ? 12.880 -1.794 -9.130 1.00 90.81 102 TYR A CA 1
ATOM 765 C C . TYR A 1 102 ? 12.177 -2.845 -8.282 1.00 90.81 102 TYR A C 1
ATOM 767 O O . TYR A 1 102 ? 11.350 -2.504 -7.437 1.00 90.81 102 TYR A O 1
ATOM 775 N N . LYS A 1 103 ? 12.513 -4.120 -8.476 1.00 93.69 103 LYS A N 1
ATOM 776 C CA . LYS A 1 103 ? 11.994 -5.204 -7.652 1.00 93.69 103 LYS A CA 1
ATOM 777 C C . LYS A 1 103 ? 12.471 -5.071 -6.207 1.00 93.69 103 LYS A C 1
ATOM 779 O O . LYS A 1 103 ? 11.643 -5.151 -5.307 1.00 93.69 103 LYS A O 1
ATOM 784 N N . GLU A 1 104 ? 13.756 -4.814 -5.983 1.00 93.06 104 GLU A N 1
ATOM 785 C CA . GLU A 1 104 ? 14.304 -4.580 -4.644 1.00 93.06 104 GLU A CA 1
ATOM 786 C C . GLU A 1 104 ? 13.668 -3.349 -3.988 1.00 93.06 104 GLU A C 1
ATOM 788 O O . GLU A 1 104 ? 13.269 -3.414 -2.831 1.00 93.06 104 GLU A O 1
ATOM 793 N N . GLN A 1 105 ? 13.465 -2.254 -4.726 1.00 88.94 105 GLN A N 1
ATOM 794 C CA . GLN A 1 105 ? 12.776 -1.060 -4.219 1.00 88.94 105 GLN A CA 1
ATOM 795 C C . GLN A 1 105 ? 11.304 -1.316 -3.876 1.00 88.94 105 GLN A C 1
ATOM 797 O O . GLN A 1 105 ? 10.815 -0.803 -2.874 1.00 88.94 105 GLN A O 1
ATOM 802 N N . ALA A 1 106 ? 10.595 -2.108 -4.683 1.00 87.00 106 ALA A N 1
ATOM 803 C CA . ALA A 1 106 ? 9.205 -2.469 -4.418 1.00 87.00 106 ALA A CA 1
ATOM 804 C C . ALA A 1 106 ? 9.067 -3.413 -3.211 1.00 87.00 106 ALA A C 1
ATOM 806 O O . ALA A 1 106 ? 8.062 -3.370 -2.503 1.00 87.00 106 ALA A O 1
ATOM 807 N N . MET A 1 107 ? 10.068 -4.268 -2.983 1.00 89.75 107 MET A N 1
ATOM 808 C CA . MET A 1 107 ? 10.109 -5.210 -1.861 1.00 89.75 107 MET A CA 1
ATOM 809 C C . MET A 1 107 ? 10.682 -4.590 -0.582 1.00 89.75 107 MET A C 1
ATOM 811 O O . MET A 1 107 ? 10.365 -5.058 0.514 1.00 89.75 107 MET A O 1
ATOM 815 N N . ALA A 1 108 ? 11.499 -3.544 -0.699 1.00 87.25 108 ALA A N 1
ATOM 816 C CA . ALA A 1 108 ? 11.970 -2.748 0.420 1.00 87.25 108 ALA A CA 1
ATOM 817 C C . ALA A 1 108 ? 10.766 -2.036 1.046 1.00 87.25 108 ALA A C 1
ATOM 819 O O . ALA A 1 108 ? 10.308 -0.995 0.577 1.00 87.25 108 ALA A O 1
ATOM 820 N N . GLY A 1 109 ? 10.210 -2.647 2.094 1.00 80.12 109 GLY A N 1
ATOM 821 C CA . GLY A 1 109 ? 9.082 -2.090 2.829 1.00 80.12 109 GLY A CA 1
ATOM 822 C C . GLY A 1 109 ? 9.357 -0.645 3.241 1.00 80.12 109 GLY A C 1
ATOM 823 O O . GLY A 1 109 ? 10.479 -0.297 3.609 1.00 80.12 109 GLY A O 1
ATOM 824 N N . LEU A 1 110 ? 8.324 0.197 3.179 1.00 79.88 110 LEU A N 1
ATOM 825 C CA . LEU A 1 110 ? 8.419 1.591 3.603 1.00 79.88 110 LEU A CA 1
ATOM 826 C C . LEU A 1 110 ? 8.941 1.642 5.044 1.00 79.88 110 LEU A C 1
ATOM 828 O O . LEU A 1 110 ? 8.279 1.168 5.969 1.00 79.88 110 LEU A O 1
ATOM 832 N N . SER A 1 111 ? 10.133 2.207 5.237 1.00 79.62 111 SER A N 1
ATOM 833 C CA . SER A 1 111 ? 10.681 2.426 6.571 1.00 79.62 111 SER A CA 1
ATOM 834 C C . SER A 1 111 ? 9.910 3.570 7.224 1.00 79.62 111 SER A C 1
ATOM 836 O O . SER A 1 111 ? 10.144 4.745 6.937 1.00 79.62 111 SER A O 1
ATOM 838 N N . ILE A 1 112 ? 8.946 3.226 8.070 1.00 85.31 112 ILE A N 1
ATOM 839 C CA . ILE A 1 112 ? 8.188 4.193 8.863 1.00 85.31 112 ILE A CA 1
ATOM 840 C C . ILE A 1 112 ? 9.057 4.601 10.058 1.00 85.31 112 ILE A C 1
ATOM 842 O O . ILE A 1 112 ? 9.715 3.756 10.665 1.00 85.31 112 ILE A O 1
ATOM 846 N N . SER A 1 113 ? 9.088 5.894 10.398 1.00 91.81 113 SER A N 1
ATOM 847 C CA . SER A 1 113 ? 9.836 6.356 11.569 1.00 91.81 113 SER A CA 1
ATOM 848 C C . SER A 1 113 ? 9.248 5.762 12.856 1.00 91.81 113 SER A C 1
ATOM 850 O O . SER A 1 113 ? 8.031 5.593 12.981 1.00 91.81 113 SER A O 1
ATOM 852 N N . ASN A 1 114 ? 10.105 5.496 13.846 1.00 90.19 114 ASN A N 1
ATOM 853 C CA . ASN A 1 114 ? 9.666 4.991 15.153 1.00 90.19 114 ASN A CA 1
ATOM 854 C C . ASN A 1 114 ? 8.627 5.920 15.808 1.00 90.19 114 ASN A C 1
ATOM 856 O O . ASN A 1 114 ? 7.725 5.461 16.504 1.00 90.19 114 ASN A O 1
ATOM 860 N N . GLU A 1 115 ? 8.729 7.231 15.576 1.00 91.38 115 GLU A N 1
ATOM 861 C CA . GLU A 1 115 ? 7.765 8.211 16.075 1.00 91.38 115 GLU A CA 1
ATOM 862 C C . GLU A 1 115 ? 6.378 8.016 15.448 1.00 91.38 115 GLU A C 1
ATOM 864 O O . GLU A 1 115 ? 5.385 7.893 16.170 1.00 91.38 115 GLU A O 1
ATOM 869 N N . THR A 1 116 ? 6.298 7.908 14.117 1.00 88.94 116 THR A N 1
ATOM 870 C CA . THR A 1 116 ? 5.036 7.650 13.411 1.00 88.94 116 THR A CA 1
ATOM 871 C C . THR A 1 116 ? 4.448 6.300 13.813 1.00 88.94 116 THR A C 1
ATOM 873 O O . THR A 1 116 ? 3.244 6.202 14.058 1.00 88.94 116 THR A O 1
ATOM 876 N N . GLU A 1 117 ? 5.284 5.273 13.972 1.00 87.94 117 GLU A N 1
ATOM 877 C CA . GLU A 1 117 ? 4.851 3.960 14.450 1.00 87.94 117 GLU A CA 1
ATOM 878 C C . GLU A 1 117 ? 4.222 4.049 15.851 1.00 87.94 117 GLU A C 1
ATOM 880 O O . GLU A 1 117 ? 3.157 3.480 16.100 1.00 87.94 117 GLU A O 1
ATOM 885 N N . MET A 1 118 ? 4.830 4.809 16.765 1.00 89.62 118 MET A N 1
ATOM 886 C CA . MET A 1 118 ? 4.311 5.010 18.120 1.00 89.62 118 MET A CA 1
ATOM 887 C C . MET A 1 118 ? 3.004 5.810 18.141 1.00 89.62 118 MET A C 1
ATOM 889 O O . MET A 1 118 ? 2.104 5.479 18.918 1.00 89.62 118 MET A O 1
ATOM 893 N N . ILE A 1 119 ? 2.855 6.820 17.279 1.00 88.69 119 ILE A N 1
ATOM 894 C CA . ILE A 1 119 ? 1.606 7.582 17.133 1.00 88.69 119 ILE A CA 1
ATOM 895 C C . ILE A 1 119 ? 0.485 6.671 16.624 1.00 88.69 119 ILE A C 1
ATOM 897 O O . ILE A 1 119 ? -0.597 6.655 17.214 1.00 88.69 119 ILE A O 1
ATOM 901 N N . VAL A 1 120 ? 0.751 5.857 15.597 1.00 84.94 120 VAL A N 1
ATOM 902 C CA . VAL A 1 120 ? -0.211 4.883 15.062 1.00 84.94 120 VAL A CA 1
ATOM 903 C C . VAL A 1 120 ? -0.578 3.856 16.131 1.00 84.94 120 VAL A C 1
ATOM 905 O O . VAL A 1 120 ? -1.761 3.651 16.394 1.00 84.94 120 VAL A O 1
ATOM 908 N N . LYS A 1 121 ? 0.402 3.280 16.838 1.00 84.81 121 LYS A N 1
ATOM 909 C CA . LYS A 1 121 ? 0.152 2.357 17.958 1.00 84.81 121 LYS A CA 1
ATOM 910 C C . LYS A 1 121 ? -0.699 2.997 19.052 1.00 84.81 121 LYS A C 1
ATOM 912 O O . LYS A 1 121 ? -1.610 2.352 19.555 1.00 84.81 121 LYS A O 1
ATOM 917 N N . LYS A 1 122 ? -0.447 4.256 19.417 1.00 87.06 122 LYS A N 1
ATOM 918 C CA . LYS A 1 122 ? -1.215 4.985 20.442 1.00 87.06 122 LYS A CA 1
ATOM 919 C C . LYS A 1 122 ? -2.623 5.368 19.973 1.00 87.06 122 LYS A C 1
ATOM 921 O O . LYS A 1 122 ? -3.541 5.429 20.789 1.00 87.06 122 LYS A O 1
ATOM 926 N N . ALA A 1 123 ? -2.810 5.635 18.683 1.00 80.31 123 ALA A N 1
ATOM 927 C CA . ALA A 1 123 ? -4.128 5.855 18.096 1.00 80.31 123 ALA A CA 1
ATOM 928 C C . ALA A 1 123 ? -4.936 4.547 18.063 1.00 80.31 123 ALA A C 1
ATOM 930 O O . ALA A 1 123 ? -6.100 4.525 18.464 1.00 80.31 123 ALA A O 1
ATOM 931 N N . LEU A 1 124 ? -4.292 3.444 17.673 1.00 71.62 124 LEU A N 1
ATOM 932 C CA . LEU A 1 124 ? -4.899 2.117 17.609 1.00 71.62 124 LEU A CA 1
ATOM 933 C C . LEU A 1 124 ? -5.089 1.477 18.989 1.00 71.62 124 LEU A C 1
ATOM 935 O O . LEU A 1 124 ? -6.023 0.704 19.160 1.00 71.62 124 LEU A O 1
ATOM 939 N N . SER A 1 125 ? -4.292 1.825 20.004 1.00 77.06 125 SER A N 1
ATOM 940 C CA . SER A 1 125 ? -4.425 1.252 21.355 1.00 77.06 125 SER A CA 1
ATOM 941 C C . SER A 1 125 ? -5.768 1.570 22.018 1.00 77.06 125 SER A C 1
ATOM 943 O O . SER A 1 125 ? -6.219 0.830 22.890 1.00 77.06 125 SER A O 1
ATOM 945 N N . LYS A 1 126 ? -6.445 2.640 21.582 1.00 72.50 126 LYS A N 1
ATOM 946 C CA . LYS A 1 126 ? -7.796 3.003 22.039 1.00 72.50 126 LYS A CA 1
ATOM 947 C C . LYS A 1 126 ? -8.890 2.113 21.442 1.00 72.50 126 LYS A C 1
ATOM 949 O O . LYS A 1 126 ? -10.002 2.067 21.971 1.00 72.50 126 LYS A O 1
ATOM 954 N N . HIS A 1 127 ? -8.592 1.413 20.351 1.00 67.00 127 HIS A N 1
ATOM 955 C CA . HIS A 1 127 ? -9.519 0.548 19.639 1.00 67.00 127 HIS A CA 1
ATOM 956 C C . HIS A 1 127 ? -9.019 -0.891 19.740 1.00 67.00 127 HIS A C 1
ATOM 958 O O . HIS A 1 127 ? -8.152 -1.329 18.994 1.00 67.00 127 HIS A O 1
ATOM 964 N N . SER A 1 128 ? -9.575 -1.640 20.690 1.00 70.81 128 SER A N 1
ATOM 965 C CA . SER A 1 128 ? -9.335 -3.074 20.830 1.00 70.81 128 SER A CA 1
ATOM 966 C C . SER A 1 128 ? -9.680 -3.794 19.520 1.00 70.81 128 SER A C 1
ATOM 968 O O . SER A 1 128 ? -10.859 -3.966 19.228 1.00 70.81 128 SER A O 1
ATOM 970 N N . ASN A 1 129 ? -8.655 -4.167 18.752 1.00 75.62 129 ASN A N 1
ATOM 971 C CA . ASN A 1 129 ? -8.709 -4.993 17.544 1.00 75.62 129 ASN A CA 1
ATOM 972 C C . ASN A 1 129 ? -9.872 -4.647 16.584 1.00 75.62 129 ASN A C 1
ATOM 974 O O . ASN A 1 129 ? -10.893 -5.345 16.578 1.00 75.62 129 ASN A O 1
ATOM 978 N N . PRO A 1 130 ? -9.765 -3.554 15.807 1.00 86.44 130 PRO A N 1
ATOM 979 C CA . PRO A 1 130 ? -10.805 -3.198 14.854 1.00 86.44 130 PRO A CA 1
ATOM 980 C C . PRO A 1 130 ? -11.029 -4.326 13.835 1.00 86.44 130 PRO A C 1
ATOM 982 O O . PRO A 1 130 ? -10.083 -4.917 13.322 1.00 86.44 130 PRO A 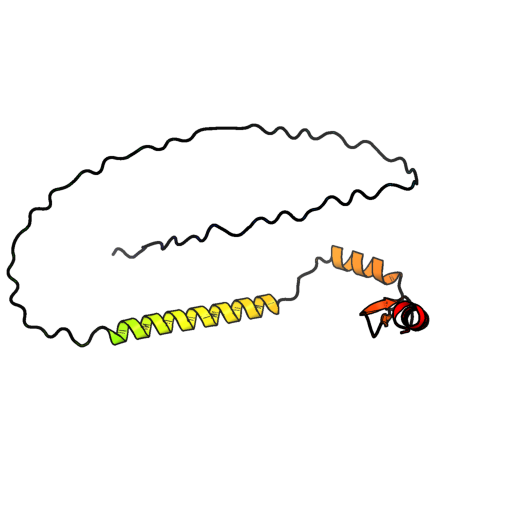O 1
ATOM 985 N N . VAL A 1 131 ? -12.296 -4.620 13.546 1.00 93.25 131 VAL A N 1
ATOM 986 C CA . VAL A 1 131 ? -12.719 -5.708 12.654 1.00 93.25 131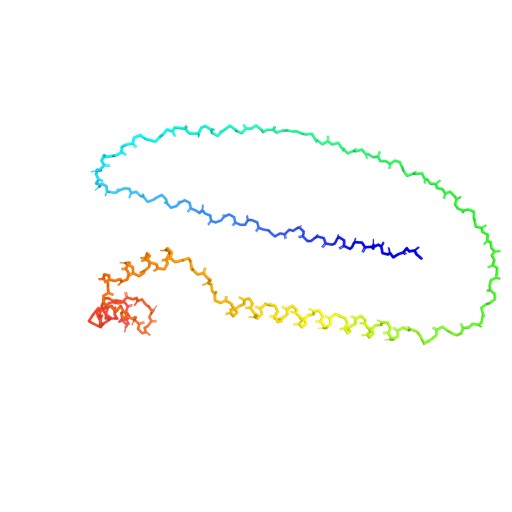 VAL A CA 1
ATOM 987 C C . VAL A 1 131 ? -13.120 -5.112 11.300 1.00 93.25 131 VAL A C 1
ATOM 989 O O . VAL A 1 131 ? -14.015 -4.261 11.279 1.00 93.25 131 VAL A O 1
ATOM 992 N N . PRO A 1 132 ? -12.502 -5.519 10.175 1.00 95.94 132 PRO A N 1
ATOM 993 C CA . PRO A 1 132 ? -12.862 -5.011 8.852 1.00 95.94 132 PRO A CA 1
ATOM 994 C C . PRO A 1 132 ? -14.219 -5.549 8.376 1.00 95.94 132 PRO A C 1
ATOM 996 O O . PRO A 1 132 ? -14.558 -6.713 8.602 1.00 95.94 132 PRO A O 1
ATOM 999 N N . CYS A 1 133 ? -14.990 -4.720 7.670 1.00 96.81 133 CYS A N 1
ATOM 1000 C CA . CYS A 1 133 ? -16.157 -5.159 6.907 1.00 96.81 133 CYS A CA 1
ATOM 1001 C C . CYS A 1 133 ? -15.720 -6.025 5.715 1.00 96.81 133 CYS A C 1
ATOM 1003 O O . CYS A 1 133 ? -14.852 -5.628 4.941 1.00 96.81 133 CYS A O 1
ATOM 1005 N N . ASN A 1 134 ? -16.360 -7.177 5.514 1.00 96.69 134 ASN A N 1
ATOM 1006 C CA . ASN A 1 134 ? -16.031 -8.106 4.427 1.00 96.69 134 ASN A CA 1
ATOM 1007 C C . ASN A 1 134 ? -16.496 -7.642 3.034 1.00 96.69 134 ASN A C 1
ATOM 1009 O O . ASN A 1 134 ? -16.176 -8.301 2.049 1.00 96.69 134 ASN A O 1
ATOM 1013 N N . ILE A 1 135 ? -17.265 -6.552 2.950 1.00 96.50 135 ILE A N 1
ATOM 1014 C CA . ILE A 1 135 ? -17.783 -6.012 1.685 1.00 96.50 135 ILE A CA 1
ATOM 1015 C C . ILE A 1 135 ? -16.971 -4.790 1.237 1.00 96.50 135 ILE A C 1
ATOM 1017 O O . ILE A 1 135 ? -16.587 -4.714 0.074 1.00 96.50 135 ILE A O 1
ATOM 1021 N N . CYS A 1 136 ? -16.687 -3.846 2.141 1.00 97.06 136 CYS A N 1
ATOM 1022 C CA . CYS A 1 136 ? -16.026 -2.577 1.804 1.00 97.06 136 CYS A CA 1
ATOM 1023 C C . CYS A 1 136 ? -14.643 -2.372 2.449 1.00 97.06 136 CYS A C 1
ATOM 1025 O O . CYS A 1 136 ? -13.969 -1.401 2.124 1.00 97.06 136 CYS A O 1
ATOM 1027 N N . GLY A 1 137 ? -14.213 -3.242 3.369 1.00 94.31 137 GLY A N 1
ATOM 1028 C CA . GLY A 1 137 ? -12.927 -3.120 4.067 1.00 94.31 137 GLY A CA 1
ATOM 1029 C C . GLY A 1 137 ? -12.888 -2.090 5.202 1.00 94.31 137 GLY A C 1
ATOM 1030 O O . GLY A 1 137 ? -11.862 -1.962 5.865 1.00 94.31 137 GLY A O 1
ATOM 1031 N N . GLU A 1 138 ? -13.986 -1.376 5.472 1.00 93.75 138 GLU A N 1
ATOM 1032 C CA . GLU A 1 138 ? -14.022 -0.354 6.522 1.00 93.75 138 GLU A CA 1
ATOM 1033 C C . GLU A 1 138 ? -13.891 -0.970 7.926 1.00 93.75 138 GLU A C 1
ATOM 1035 O O . GLU A 1 138 ? -14.527 -1.977 8.250 1.00 93.75 138 GLU A O 1
ATOM 1040 N N . LEU A 1 139 ? -13.045 -0.370 8.767 1.00 91.31 139 LEU A N 1
ATOM 1041 C CA . LEU A 1 139 ? -12.699 -0.882 10.093 1.00 91.31 139 LEU A CA 1
ATOM 1042 C C . LEU A 1 139 ? -13.743 -0.486 11.143 1.00 91.31 139 LEU A C 1
ATOM 1044 O O . LEU A 1 139 ? -13.973 0.692 11.405 1.00 91.31 139 LEU A O 1
ATOM 1048 N N . MET A 1 140 ? -14.340 -1.476 11.805 1.00 93.56 140 MET A N 1
ATOM 1049 C CA . MET A 1 140 ? -15.338 -1.285 12.857 1.00 93.56 140 MET A CA 1
ATOM 1050 C C . MET A 1 140 ? -14.766 -1.613 14.233 1.00 93.56 140 MET A C 1
ATOM 1052 O O . MET A 1 140 ? -13.858 -2.424 14.377 1.00 93.56 140 MET A O 1
ATOM 1056 N N . LYS A 1 141 ? -15.353 -1.045 15.292 1.00 89.88 141 LYS A N 1
ATOM 1057 C CA . LYS A 1 141 ? -14.903 -1.297 16.674 1.00 89.88 141 LYS A CA 1
ATOM 1058 C C . LYS A 1 141 ? -15.022 -2.770 17.109 1.00 89.88 141 LYS A C 1
ATOM 1060 O O . LYS A 1 141 ? -14.299 -3.187 18.004 1.00 89.88 141 LYS A O 1
ATOM 1065 N N . ASN A 1 142 ? -15.978 -3.524 16.565 1.00 93.31 142 ASN A N 1
ATOM 1066 C CA . ASN A 1 142 ? -16.222 -4.936 16.883 1.00 93.31 142 ASN A CA 1
ATOM 1067 C C . ASN A 1 142 ? -17.122 -5.598 15.821 1.00 93.31 142 ASN A C 1
ATOM 1069 O O . ASN A 1 142 ? -17.711 -4.915 14.981 1.00 93.31 142 ASN A O 1
ATOM 1073 N N . GLU A 1 143 ? -17.303 -6.920 15.910 1.00 94.38 143 GLU A N 1
ATOM 1074 C CA . GLU A 1 143 ? -18.183 -7.691 15.013 1.00 94.38 143 GLU A CA 1
ATOM 1075 C C . GLU A 1 143 ? -19.641 -7.204 15.018 1.00 94.38 143 GLU A C 1
ATOM 1077 O O . GLU A 1 143 ? -20.324 -7.242 13.994 1.00 94.38 143 GLU A O 1
ATOM 1082 N N . ARG A 1 144 ? -20.138 -6.710 16.162 1.00 95.94 144 ARG A N 1
ATOM 1083 C CA . ARG A 1 144 ? -21.488 -6.129 16.249 1.00 95.94 144 ARG A CA 1
ATOM 1084 C C . ARG A 1 144 ? -21.606 -4.876 15.377 1.00 95.94 144 ARG A C 1
ATOM 1086 O O . ARG A 1 144 ? -22.629 -4.694 14.721 1.00 95.94 144 ARG A O 1
ATOM 1093 N N . GLY A 1 145 ? -20.568 -4.043 15.356 1.00 95.06 145 GLY A N 1
ATOM 1094 C CA . GLY A 1 145 ? -20.449 -2.886 14.475 1.00 95.06 145 GLY A CA 1
ATOM 1095 C C . GLY A 1 145 ? -20.455 -3.292 13.005 1.00 95.06 145 GLY A C 1
ATOM 1096 O O . GLY A 1 145 ? -21.214 -2.713 12.236 1.00 95.06 145 GLY A O 1
ATOM 1097 N N . VAL A 1 146 ? -19.715 -4.347 12.642 1.00 96.38 146 VAL A N 1
ATOM 1098 C CA . VAL A 1 146 ? -19.708 -4.896 11.273 1.00 96.38 146 VAL A CA 1
ATOM 1099 C C . VAL A 1 146 ? -21.107 -5.339 10.842 1.00 96.38 146 VAL A C 1
ATOM 1101 O O . VAL A 1 146 ? -21.582 -4.918 9.790 1.00 96.38 146 VAL A O 1
ATOM 1104 N N . LYS A 1 147 ? -21.823 -6.111 11.672 1.00 97.25 147 LYS A N 1
ATOM 1105 C CA . LYS A 1 147 ? -23.199 -6.548 11.363 1.00 97.25 147 LYS A CA 1
ATOM 1106 C C . LYS A 1 147 ? -24.145 -5.366 11.131 1.00 97.25 147 LYS A C 1
ATOM 1108 O O . LYS A 1 147 ? -24.924 -5.382 10.181 1.00 97.25 147 LYS A O 1
ATOM 1113 N N . LEU A 1 148 ? -24.071 -4.337 11.981 1.00 97.38 148 LEU A N 1
ATOM 1114 C CA . LEU A 1 148 ? -24.905 -3.139 11.847 1.00 97.38 148 LEU A CA 1
ATOM 1115 C C . LEU A 1 148 ? -24.545 -2.320 10.601 1.00 97.38 148 LEU A C 1
ATOM 1117 O O . LEU A 1 148 ? -25.440 -1.822 9.925 1.00 97.38 148 LEU A O 1
ATOM 1121 N N . HIS A 1 149 ? -23.252 -2.181 10.307 1.00 97.00 149 HIS A N 1
ATOM 1122 C CA . HIS A 1 149 ? -22.757 -1.503 9.114 1.00 97.00 149 HIS A CA 1
ATOM 1123 C C . HIS A 1 149 ? -23.273 -2.192 7.846 1.00 97.00 149 HIS A C 1
ATOM 1125 O O . HIS A 1 149 ? -23.889 -1.530 7.016 1.00 97.00 149 HIS A O 1
ATOM 1131 N N . ILE A 1 150 ? -23.131 -3.518 7.737 1.00 97.50 150 ILE A N 1
ATOM 1132 C CA . ILE A 1 150 ? -23.621 -4.293 6.586 1.00 97.50 150 ILE A CA 1
ATOM 1133 C C . ILE A 1 150 ? -25.133 -4.107 6.412 1.00 97.50 150 ILE A C 1
ATOM 1135 O O . ILE A 1 150 ? -25.591 -3.789 5.317 1.00 97.50 150 ILE A O 1
ATOM 1139 N N . ALA A 1 151 ? -25.908 -4.218 7.495 1.00 97.31 151 ALA A N 1
ATOM 1140 C CA . ALA A 1 151 ? -27.361 -4.056 7.446 1.00 97.31 151 ALA A CA 1
ATOM 1141 C C . ALA A 1 151 ? -27.822 -2.643 7.036 1.00 97.31 151 ALA A C 1
ATOM 1143 O O . ALA A 1 151 ? -28.946 -2.496 6.563 1.00 97.31 151 ALA A O 1
ATOM 1144 N N . LYS A 1 152 ? -26.991 -1.611 7.234 1.00 97.19 152 LYS A N 1
ATOM 1145 C CA . LYS A 1 152 ? -27.299 -0.219 6.870 1.00 97.19 152 LYS A CA 1
ATOM 1146 C C . LYS A 1 152 ? -26.776 0.178 5.490 1.00 97.19 152 LYS A C 1
ATOM 1148 O O . LYS A 1 152 ? -27.470 0.882 4.770 1.00 97.19 152 LYS A O 1
ATOM 1153 N N . MET A 1 153 ? -25.557 -0.234 5.153 1.00 97.19 153 MET A N 1
ATOM 1154 C CA . MET A 1 153 ? -24.816 0.246 3.979 1.00 97.19 153 MET A CA 1
ATOM 1155 C C . MET A 1 153 ? -24.864 -0.724 2.796 1.00 97.19 153 MET A C 1
ATOM 1157 O O . MET A 1 153 ? -24.630 -0.321 1.659 1.00 97.19 153 MET A O 1
ATOM 1161 N N . HIS A 1 154 ? -25.129 -2.008 3.050 1.00 96.06 154 HIS A N 1
ATOM 1162 C CA . HIS A 1 154 ? -25.005 -3.077 2.054 1.00 96.06 154 HIS A CA 1
ATOM 1163 C C . HIS A 1 154 ? -26.271 -3.926 1.895 1.00 96.06 154 HIS A C 1
ATOM 1165 O O . HIS A 1 154 ? -26.258 -4.904 1.153 1.00 96.06 154 HIS A O 1
ATOM 1171 N N . ASN A 1 155 ? -27.365 -3.558 2.562 1.00 86.88 155 ASN A N 1
ATOM 1172 C CA . ASN A 1 155 ? -28.661 -4.207 2.397 1.00 86.88 155 ASN A CA 1
ATOM 1173 C C . ASN A 1 155 ? -29.314 -3.651 1.120 1.00 86.88 155 ASN A C 1
ATOM 1175 O O . ASN A 1 155 ? -29.764 -2.504 1.111 1.00 86.88 155 ASN A O 1
ATOM 1179 N N . LYS A 1 156 ? -29.269 -4.428 0.035 1.00 67.50 156 LYS A N 1
ATOM 1180 C CA . LYS A 1 156 ? -29.933 -4.137 -1.242 1.00 67.50 156 LYS A CA 1
ATOM 1181 C C . LYS A 1 156 ? -31.166 -5.008 -1.401 1.00 67.50 156 LYS A C 1
ATOM 1183 O O . LYS A 1 156 ? -31.055 -6.212 -1.085 1.00 67.50 156 LYS A O 1
#

InterPro domains:
  IPR013087 Zinc finger C2H2-type [PS00028] (133-154)